Protein AF-A0A843HIW1-F1 (afdb_monomer)

Radius of gyration: 18.72 Å; Cα contacts (8 Å, |Δi|>4): 16; chains: 1; bounding box: 35×36×51 Å

Mean predicted aligned error: 10.12 Å

Nearest PDB structures (foldseek):
  2ba3-assembly1_B  TM=6.983E-01  e=9.027E-02  Plasmid R64

pLDDT: mean 82.31, std 18.07, range [41.44, 98.19]

Secondary structure (DSSP, 8-state):
----------TTTTPPPPTTS-SS--------HHHHHHHHHHHHHTT--HHHHHHHHHHT-

Sequence (61 aa):
MAKESRGGARSGAGRKAKGDAAKTKTMSIVCTETQCNKIKDMAKAENKSVSAFCINKILGE

Solvent-accessible surface area (backbone atoms only — not comparable to full-atom values): 4150 Å² total; per-residue (Å²): 131,86,78,80,77,90,74,77,81,54,94,66,78,91,61,70,57,73,79,94,48,72,66,67,80,92,79,91,82,89,72,54,71,72,55,49,50,54,49,46,53,54,13,55,75,68,76,39,53,58,67,58,39,51,50,28,62,74,73,73,100

Foldseek 3Di:
DDPPCPDPPPVPPPDFDDDPDDSDDDDDDDDDPVVVVVLCVVCVVVVHDSVVSVVCVVVVD

Structure (mmCIF, N/CA/C/O backbone):
data_AF-A0A843HIW1-F1
#
_entry.id   AF-A0A843HIW1-F1
#
loop_
_atom_site.group_PDB
_atom_site.id
_atom_site.type_symbol
_atom_site.label_atom_id
_atom_site.label_alt_id
_atom_site.label_comp_id
_atom_site.label_asym_id
_atom_site.label_entity_id
_atom_site.label_seq_id
_atom_site.pdbx_PDB_ins_code
_atom_site.Cartn_x
_atom_site.Cartn_y
_atom_site.Cartn_z
_atom_site.occupancy
_atom_site.B_iso_or_equiv
_atom_site.auth_seq_id
_atom_site.auth_comp_id
_atom_site.auth_asym_id
_atom_site.auth_atom_id
_atom_site.pdbx_PDB_model_num
ATOM 1 N N . MET A 1 1 ? 16.349 -27.947 -40.387 1.00 41.44 1 MET A N 1
ATOM 2 C CA . MET A 1 1 ? 16.162 -27.987 -38.921 1.00 41.44 1 MET A CA 1
ATOM 3 C C . MET A 1 1 ? 15.879 -26.572 -38.455 1.00 41.44 1 MET A C 1
ATOM 5 O O . MET A 1 1 ? 16.750 -25.719 -38.579 1.00 41.44 1 MET A O 1
ATOM 9 N N . ALA A 1 2 ? 14.639 -26.292 -38.056 1.00 44.94 2 ALA A N 1
ATOM 10 C CA . ALA A 1 2 ? 14.249 -24.971 -37.585 1.00 44.94 2 ALA A CA 1
ATOM 11 C C . ALA A 1 2 ? 14.969 -24.693 -36.260 1.00 44.94 2 ALA A C 1
ATOM 13 O O . ALA A 1 2 ? 14.809 -25.428 -35.289 1.00 44.94 2 ALA A O 1
ATOM 14 N N . LYS A 1 3 ? 15.814 -23.663 -36.246 1.00 47.88 3 LYS A N 1
ATOM 15 C CA . LYS A 1 3 ? 16.452 -23.165 -35.032 1.00 47.88 3 LYS A CA 1
ATOM 16 C C . LYS A 1 3 ? 15.343 -22.494 -34.225 1.00 47.88 3 LYS A C 1
ATOM 18 O O . LYS A 1 3 ? 14.945 -21.383 -34.560 1.00 47.88 3 LYS A O 1
ATOM 23 N N . GLU A 1 4 ? 14.792 -23.190 -33.230 1.00 49.84 4 GLU A N 1
ATOM 24 C CA . GLU A 1 4 ? 13.872 -22.586 -32.266 1.00 49.84 4 GLU A CA 1
ATOM 25 C C . GLU A 1 4 ? 14.579 -21.389 -31.621 1.00 49.84 4 GLU A C 1
ATOM 27 O O . GLU A 1 4 ? 15.462 -21.532 -30.774 1.00 49.84 4 GLU A O 1
ATOM 32 N N . SER A 1 5 ? 14.217 -20.183 -32.043 1.00 54.06 5 SER A N 1
ATOM 33 C CA . SER A 1 5 ? 14.646 -18.932 -31.435 1.00 54.06 5 SER A CA 1
ATOM 34 C C . SER A 1 5 ? 13.923 -18.741 -30.097 1.00 54.06 5 SER A C 1
ATOM 36 O O . SER A 1 5 ? 13.115 -17.832 -29.923 1.00 54.06 5 SER A O 1
ATOM 38 N N . ARG A 1 6 ? 14.241 -19.580 -29.102 1.00 53.12 6 ARG A N 1
ATOM 39 C CA . ARG A 1 6 ? 13.878 -19.371 -27.685 1.00 53.12 6 ARG A CA 1
ATOM 40 C C . ARG A 1 6 ? 14.752 -18.282 -27.053 1.00 53.12 6 ARG A C 1
ATOM 42 O O . ARG A 1 6 ? 15.459 -18.510 -26.079 1.00 53.12 6 ARG A O 1
ATOM 49 N N . GLY A 1 7 ? 14.732 -17.092 -27.640 1.00 49.53 7 GLY A N 1
ATOM 50 C CA . GLY A 1 7 ? 15.613 -15.987 -27.269 1.00 49.53 7 GLY A CA 1
ATOM 51 C C . GLY A 1 7 ? 14.934 -14.639 -27.441 1.00 49.53 7 GLY A C 1
ATOM 52 O O . GLY A 1 7 ? 15.435 -13.786 -28.159 1.00 49.53 7 GLY A O 1
ATOM 53 N N . GLY A 1 8 ? 13.765 -14.468 -26.823 1.00 45.56 8 GLY A N 1
ATOM 54 C CA . GLY A 1 8 ? 13.005 -13.218 -26.838 1.00 45.56 8 GLY A CA 1
ATOM 55 C C . GLY A 1 8 ? 12.897 -12.533 -25.477 1.00 45.56 8 GLY A C 1
ATOM 56 O O . GLY A 1 8 ? 12.025 -11.687 -25.306 1.00 45.56 8 GLY A O 1
ATOM 57 N N . ALA A 1 9 ? 13.734 -12.878 -24.492 1.00 52.12 9 ALA A N 1
ATOM 58 C CA . ALA A 1 9 ? 13.867 -12.058 -23.292 1.00 52.12 9 ALA A CA 1
ATOM 59 C C . ALA A 1 9 ? 14.556 -10.747 -23.694 1.00 52.12 9 ALA A C 1
ATOM 61 O O . ALA A 1 9 ? 15.781 -10.637 -23.670 1.00 52.12 9 ALA A O 1
ATOM 62 N N . ARG A 1 10 ? 13.761 -9.760 -24.126 1.00 57.28 10 ARG A N 1
ATOM 63 C CA . ARG A 1 10 ? 14.213 -8.375 -24.302 1.00 57.28 10 ARG A CA 1
ATOM 64 C C . ARG A 1 10 ? 14.964 -7.988 -23.032 1.00 57.28 10 ARG A C 1
ATOM 66 O O . ARG A 1 10 ? 14.396 -8.087 -21.945 1.00 57.28 10 ARG A O 1
ATOM 73 N N . SER A 1 11 ? 16.232 -7.607 -23.148 1.00 47.22 11 SER A N 1
ATOM 74 C CA . SER A 1 11 ? 17.050 -7.197 -22.007 1.00 47.22 11 SER A CA 1
ATOM 75 C C . SER A 1 11 ? 16.287 -6.156 -21.174 1.00 47.22 11 SER A C 1
ATOM 77 O O . SER A 1 11 ? 16.058 -5.044 -21.641 1.00 47.22 11 SER A O 1
ATOM 79 N N . GLY A 1 12 ? 15.838 -6.539 -19.973 1.00 54.81 12 GLY A N 1
ATOM 80 C CA . GLY A 1 12 ? 15.058 -5.683 -19.067 1.00 54.81 12 GLY A CA 1
ATOM 81 C C . GLY A 1 12 ? 13.588 -6.070 -18.852 1.00 54.81 12 GLY A C 1
ATOM 82 O O . GLY A 1 12 ? 12.962 -5.516 -17.950 1.00 54.81 12 GLY A O 1
ATOM 83 N N . ALA A 1 13 ? 13.030 -7.030 -19.595 1.00 53.31 13 ALA A N 1
ATOM 84 C CA . ALA A 1 13 ? 11.672 -7.516 -19.341 1.00 53.31 13 ALA A CA 1
ATOM 85 C C . ALA A 1 13 ? 11.593 -8.197 -17.956 1.00 53.31 13 ALA A C 1
ATOM 87 O O . ALA A 1 13 ? 12.317 -9.154 -17.689 1.00 53.31 13 ALA A O 1
ATOM 88 N N . GLY A 1 14 ? 10.749 -7.665 -17.063 1.00 71.06 14 GLY A N 1
ATOM 89 C CA . GLY A 1 14 ? 10.545 -8.177 -15.698 1.00 71.06 14 GLY A CA 1
ATOM 90 C C . GLY A 1 14 ? 11.303 -7.443 -14.583 1.00 71.06 14 GLY A C 1
ATOM 91 O O . GLY A 1 14 ? 11.194 -7.833 -13.424 1.00 71.06 14 GLY A O 1
ATOM 92 N N . ARG A 1 15 ? 12.058 -6.375 -14.883 1.00 77.56 15 ARG A N 1
ATOM 93 C CA . ARG A 1 15 ? 12.727 -5.558 -13.851 1.00 77.56 15 ARG A CA 1
ATOM 94 C C . ARG A 1 15 ? 11.960 -4.255 -13.606 1.00 77.56 15 ARG A C 1
ATOM 96 O O . ARG A 1 15 ? 11.569 -3.582 -14.556 1.00 77.56 15 ARG A O 1
ATOM 1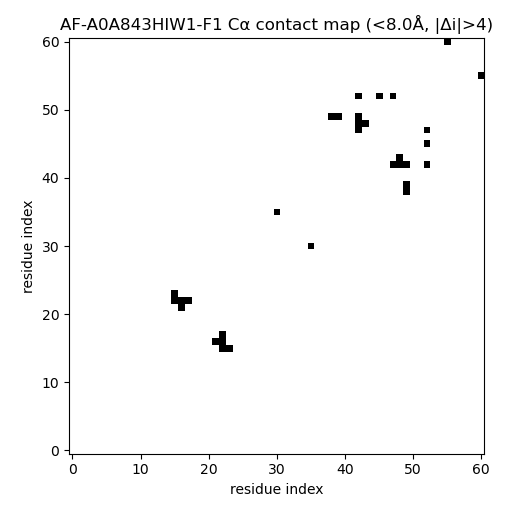03 N N . LYS A 1 16 ? 11.764 -3.887 -12.331 1.00 83.50 16 LYS A N 1
ATOM 104 C CA . LYS A 1 16 ? 11.253 -2.553 -11.947 1.00 83.50 16 LYS A CA 1
ATOM 105 C C . LYS A 1 16 ? 12.242 -1.469 -12.420 1.00 83.50 16 LYS A C 1
ATOM 107 O O . LYS A 1 16 ? 13.419 -1.759 -12.650 1.00 83.50 16 LYS A O 1
ATOM 112 N N . ALA A 1 17 ? 11.766 -0.230 -12.560 1.00 85.31 17 ALA A N 1
ATOM 113 C CA . ALA A 1 17 ? 12.602 0.903 -12.962 1.00 85.31 17 ALA A CA 1
ATOM 114 C C . ALA A 1 17 ? 13.850 1.043 -12.058 1.00 85.31 17 ALA A C 1
ATOM 116 O O . ALA A 1 17 ? 13.787 0.791 -10.851 1.00 85.31 17 ALA A O 1
ATOM 117 N N . LYS A 1 18 ? 14.993 1.410 -12.654 1.00 84.06 18 LYS A N 1
ATOM 118 C CA . LYS A 1 18 ? 16.277 1.623 -11.959 1.00 84.06 18 LYS A CA 1
ATOM 119 C C . LYS A 1 18 ? 16.507 3.125 -11.725 1.00 84.06 18 LYS A C 1
ATOM 121 O O . LYS A 1 18 ? 16.079 3.933 -12.541 1.00 84.06 18 LYS A O 1
ATOM 126 N N . GLY A 1 19 ? 17.237 3.474 -10.662 1.00 83.38 19 GLY A N 1
ATOM 127 C CA . GLY A 1 19 ? 17.614 4.857 -10.331 1.00 83.38 19 GLY A CA 1
ATOM 128 C C . GLY A 1 19 ? 16.506 5.616 -9.601 1.00 83.38 19 GLY A C 1
ATOM 129 O O . GLY A 1 19 ? 15.713 4.997 -8.893 1.00 83.38 19 GLY A O 1
ATOM 130 N N . ASP A 1 20 ? 16.449 6.932 -9.812 1.00 83.12 20 ASP A N 1
ATOM 131 C CA . ASP A 1 20 ? 15.472 7.839 -9.181 1.00 83.12 20 ASP A CA 1
ATOM 132 C C . ASP A 1 20 ? 14.074 7.779 -9.820 1.00 83.12 20 ASP A C 1
ATOM 134 O O . ASP A 1 20 ? 13.137 8.447 -9.385 1.00 83.12 20 ASP A O 1
ATOM 138 N N . ALA A 1 21 ? 13.902 6.958 -10.859 1.00 80.06 21 ALA A N 1
ATOM 139 C CA . ALA A 1 21 ? 12.604 6.733 -11.472 1.00 80.06 21 ALA A CA 1
ATOM 140 C C . ALA A 1 21 ? 11.675 5.954 -10.524 1.00 80.06 21 ALA A C 1
ATOM 142 O O . ALA A 1 21 ? 12.063 4.952 -9.917 1.00 80.06 21 ALA A O 1
ATOM 143 N N . ALA A 1 22 ? 10.411 6.379 -10.445 1.00 81.44 22 ALA A N 1
ATOM 144 C CA . ALA A 1 22 ? 9.410 5.717 -9.618 1.00 81.44 22 ALA A CA 1
ATOM 145 C C . ALA A 1 22 ? 9.260 4.231 -10.002 1.00 81.44 22 ALA A C 1
ATOM 147 O O . ALA A 1 22 ? 8.948 3.885 -11.144 1.00 81.44 22 ALA A O 1
ATOM 148 N N . LYS A 1 23 ? 9.464 3.335 -9.025 1.00 86.75 23 LYS A N 1
ATOM 149 C CA . LYS A 1 23 ? 9.369 1.872 -9.209 1.00 86.75 23 LYS A CA 1
ATOM 150 C C . LYS A 1 23 ? 7.931 1.374 -9.374 1.00 86.75 23 LYS A C 1
ATOM 152 O O . LYS A 1 23 ? 7.721 0.254 -9.834 1.00 86.75 23 LYS A O 1
ATOM 157 N N . THR A 1 24 ? 6.963 2.193 -8.979 1.00 86.94 24 THR A N 1
ATOM 158 C CA . THR A 1 24 ? 5.522 1.937 -9.034 1.00 86.94 24 THR A CA 1
ATOM 159 C C . THR A 1 24 ? 4.827 3.113 -9.707 1.00 86.94 24 THR A C 1
ATOM 161 O O . THR A 1 24 ? 5.285 4.249 -9.601 1.00 86.94 24 THR A O 1
ATOM 164 N N . LYS A 1 25 ? 3.704 2.853 -10.378 1.00 87.38 25 LYS A N 1
ATOM 165 C CA . LYS A 1 25 ? 2.828 3.902 -10.913 1.00 87.38 25 LYS A CA 1
ATOM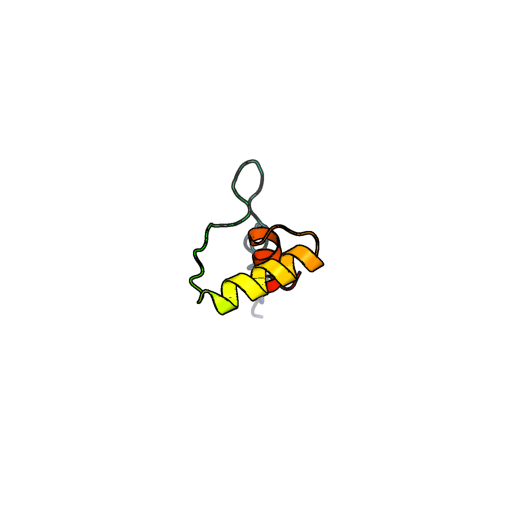 166 C C . LYS A 1 25 ? 1.702 4.194 -9.924 1.00 87.38 25 LYS A C 1
ATOM 168 O O . LYS A 1 25 ? 1.264 3.293 -9.212 1.00 87.38 25 LYS A O 1
ATOM 173 N N . THR A 1 26 ? 1.225 5.433 -9.904 1.00 91.62 26 THR A N 1
ATOM 174 C CA . THR A 1 26 ? 0.048 5.815 -9.117 1.00 91.62 26 THR A CA 1
ATOM 175 C C . THR A 1 26 ? -1.211 5.232 -9.751 1.00 91.62 26 THR A C 1
ATOM 177 O O . THR A 1 26 ? -1.406 5.339 -10.960 1.00 91.62 26 THR A O 1
ATOM 180 N N . MET A 1 27 ? -2.068 4.634 -8.928 1.00 90.62 27 MET A N 1
ATOM 181 C CA . MET A 1 27 ? -3.369 4.101 -9.318 1.00 90.62 27 MET A CA 1
ATOM 182 C C . MET A 1 27 ? -4.396 4.517 -8.267 1.00 90.62 27 MET A C 1
ATOM 184 O O . MET A 1 27 ? -4.141 4.380 -7.071 1.00 90.62 27 MET A O 1
ATOM 188 N N . SER A 1 28 ? -5.548 5.016 -8.710 1.00 93.38 28 SER A N 1
ATOM 189 C CA . SER A 1 28 ? -6.655 5.375 -7.822 1.00 93.38 28 SER A CA 1
ATOM 190 C C . SER A 1 28 ? -7.596 4.187 -7.663 1.00 93.38 28 SER A C 1
ATOM 192 O O . SER A 1 28 ? -8.052 3.624 -8.656 1.00 93.38 28 SER A O 1
ATOM 194 N N . ILE A 1 29 ? -7.905 3.823 -6.419 1.00 90.38 29 ILE A N 1
ATOM 195 C CA . ILE A 1 29 ? -8.884 2.785 -6.086 1.00 90.38 29 ILE A CA 1
ATOM 196 C C . ILE A 1 29 ? -10.014 3.463 -5.318 1.00 90.38 29 ILE A C 1
ATOM 198 O O . ILE A 1 29 ? -9.771 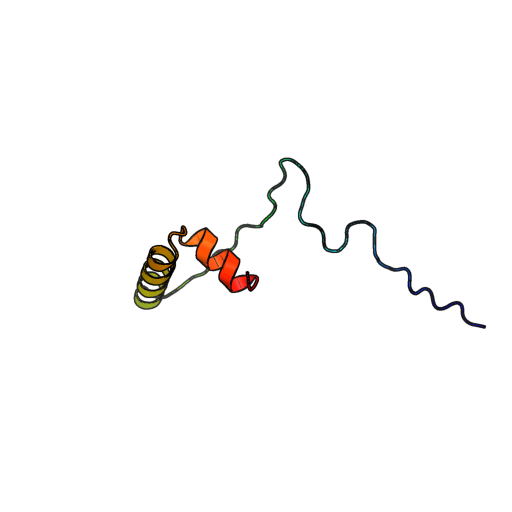4.098 -4.292 1.00 90.38 29 ILE A O 1
ATOM 202 N N . VAL A 1 30 ? -11.239 3.343 -5.828 1.00 94.69 30 VAL A N 1
ATOM 203 C CA . VAL A 1 30 ? -12.435 3.901 -5.192 1.00 94.69 30 VAL A CA 1
ATOM 204 C C . VAL A 1 30 ? -13.149 2.789 -4.438 1.00 94.69 30 VAL A C 1
ATOM 206 O O . VAL A 1 30 ? -13.441 1.738 -5.003 1.00 94.69 30 VAL A O 1
ATOM 209 N N . CYS A 1 31 ? -13.435 3.040 -3.166 1.00 94.25 31 CYS A N 1
ATOM 210 C CA . CYS A 1 31 ? -14.091 2.102 -2.267 1.00 94.25 31 CYS A CA 1
ATOM 211 C C . CYS A 1 31 ? -15.198 2.817 -1.490 1.00 94.25 31 CYS A C 1
ATOM 213 O O . CYS A 1 31 ? -15.149 4.030 -1.282 1.00 94.25 31 CYS A O 1
ATOM 215 N N . THR A 1 32 ? -16.171 2.047 -1.012 1.00 98.19 32 THR A N 1
ATOM 216 C CA . THR A 1 32 ? -17.153 2.531 -0.031 1.00 98.19 32 THR A CA 1
ATOM 217 C C . THR A 1 32 ? -16.480 2.851 1.308 1.00 98.19 32 THR A C 1
ATOM 219 O O . THR A 1 32 ? -15.408 2.327 1.622 1.00 98.19 32 THR A O 1
ATOM 222 N N . GLU A 1 33 ? -17.126 3.663 2.144 1.00 97.50 33 GLU A N 1
ATOM 223 C CA . GLU A 1 33 ? -16.599 4.026 3.466 1.00 97.50 33 GLU A CA 1
ATOM 224 C C . GLU A 1 33 ? -16.340 2.798 4.353 1.00 97.50 33 GLU A C 1
ATOM 226 O O . GLU A 1 33 ? -15.274 2.669 4.961 1.00 97.50 33 GLU A O 1
ATOM 231 N N . THR A 1 34 ? -17.266 1.834 4.358 1.00 98.12 34 THR A N 1
ATOM 232 C CA . THR A 1 34 ? -17.117 0.587 5.117 1.00 98.12 34 THR A CA 1
ATOM 233 C C . THR A 1 34 ? -15.895 -0.214 4.666 1.00 98.12 34 THR A C 1
ATOM 235 O O . THR A 1 34 ? -15.180 -0.773 5.498 1.00 98.12 34 THR A O 1
ATOM 238 N N . GLN A 1 35 ? -15.619 -0.267 3.360 1.00 97.50 35 GLN A N 1
ATOM 239 C CA . GLN A 1 35 ? -14.421 -0.927 2.834 1.00 97.50 35 GLN A CA 1
ATOM 240 C C . GLN A 1 35 ? -13.148 -0.168 3.225 1.00 97.50 35 GLN A C 1
ATOM 242 O O . GLN A 1 35 ? -12.177 -0.796 3.644 1.00 97.50 35 GLN A O 1
ATOM 247 N N . CYS A 1 36 ? -13.160 1.166 3.154 1.00 96.62 36 CYS A N 1
ATOM 248 C CA . CYS A 1 36 ? -12.035 1.999 3.580 1.00 96.62 36 CYS A CA 1
ATOM 249 C C . CYS A 1 36 ? -11.667 1.763 5.049 1.00 96.62 36 CYS A C 1
ATOM 251 O O . CYS A 1 36 ? -10.484 1.639 5.363 1.00 96.62 36 CYS A O 1
ATOM 253 N N . ASN A 1 37 ? -12.656 1.659 5.939 1.00 97.50 37 ASN A N 1
ATOM 254 C CA . ASN A 1 37 ? -12.408 1.407 7.361 1.00 97.50 37 ASN A CA 1
ATOM 255 C C . ASN A 1 37 ? -11.789 0.022 7.588 1.00 97.50 37 ASN A C 1
ATOM 257 O O . ASN A 1 37 ? -10.744 -0.072 8.228 1.00 97.50 37 ASN A O 1
ATOM 261 N N . LYS A 1 38 ? -12.316 -1.026 6.937 1.00 97.50 38 LYS A N 1
ATOM 262 C CA . LYS A 1 38 ? -11.711 -2.371 6.986 1.00 97.50 38 LYS A CA 1
ATOM 263 C C . LYS A 1 38 ? -10.256 -2.371 6.511 1.00 97.50 38 LYS A C 1
ATOM 265 O O . LYS A 1 38 ? -9.406 -2.998 7.135 1.00 97.50 38 LYS A O 1
ATOM 270 N N . ILE A 1 39 ? -9.955 -1.667 5.417 1.00 96.62 39 ILE A N 1
ATOM 271 C CA . ILE A 1 39 ? -8.588 -1.575 4.882 1.00 96.62 39 ILE A CA 1
ATOM 272 C C . ILE A 1 39 ? -7.655 -0.869 5.873 1.00 96.62 39 ILE A C 1
ATOM 274 O O . ILE A 1 39 ? -6.530 -1.325 6.074 1.00 96.62 39 ILE A O 1
ATOM 278 N N . LYS A 1 40 ? -8.110 0.213 6.514 1.00 96.75 40 LYS A N 1
ATOM 279 C CA . LYS A 1 40 ? -7.326 0.929 7.534 1.00 96.75 40 LYS A CA 1
ATOM 280 C C . LYS A 1 40 ? -7.012 0.038 8.734 1.00 96.75 40 LYS A C 1
ATOM 282 O O . LYS A 1 40 ? -5.865 0.022 9.176 1.00 96.75 40 LYS A O 1
ATOM 287 N N . ASP A 1 41 ? -7.991 -0.722 9.216 1.00 98.00 41 ASP A N 1
ATOM 288 C CA . ASP A 1 41 ? -7.806 -1.617 10.361 1.00 98.00 41 ASP A CA 1
ATOM 289 C C . ASP A 1 41 ? -6.820 -2.747 10.037 1.00 98.00 41 ASP A C 1
ATOM 291 O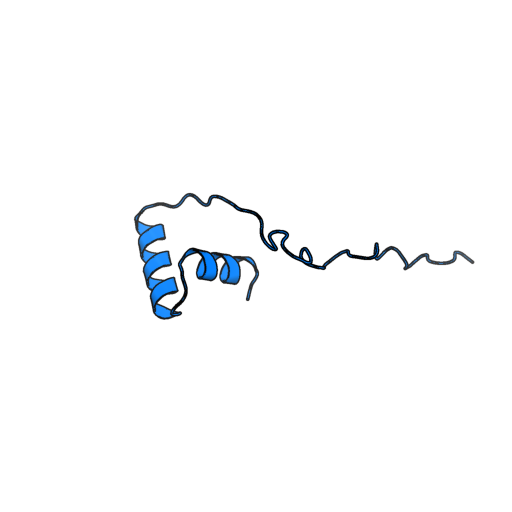 O . ASP A 1 41 ? -5.904 -3.010 10.817 1.00 98.00 41 ASP A O 1
ATOM 295 N N . MET A 1 42 ? -6.933 -3.355 8.850 1.00 97.12 42 MET A N 1
ATOM 296 C CA . MET A 1 42 ? -5.984 -4.375 8.388 1.00 97.12 42 MET A CA 1
ATOM 297 C C . MET A 1 42 ? -4.565 -3.813 8.218 1.00 97.12 42 MET A C 1
ATOM 299 O O . MET A 1 42 ? -3.598 -4.438 8.650 1.00 97.12 42 MET A O 1
ATOM 303 N N . ALA A 1 43 ? -4.425 -2.617 7.638 1.00 97.19 43 ALA A N 1
ATOM 304 C CA . ALA A 1 43 ? -3.125 -1.968 7.482 1.00 97.19 43 ALA A CA 1
ATOM 305 C C . ALA A 1 43 ? -2.481 -1.651 8.843 1.00 97.19 43 ALA A C 1
ATOM 307 O O . ALA A 1 43 ? -1.282 -1.873 9.026 1.00 97.19 43 ALA A O 1
ATOM 308 N N . LYS A 1 44 ? -3.285 -1.202 9.819 1.00 97.25 44 LYS A N 1
ATOM 309 C CA . LYS A 1 44 ? -2.840 -0.951 11.195 1.00 97.25 44 LYS A CA 1
ATOM 310 C C . LYS A 1 44 ? -2.387 -2.237 11.888 1.00 97.25 44 LYS A C 1
ATOM 312 O O . LYS A 1 44 ? -1.343 -2.225 12.531 1.00 97.25 44 LYS A O 1
ATOM 317 N N . ALA A 1 45 ? -3.126 -3.336 11.726 1.00 97.00 45 ALA A N 1
ATOM 318 C CA . ALA A 1 45 ? -2.754 -4.639 12.280 1.00 97.00 45 ALA A CA 1
ATOM 319 C C . ALA A 1 45 ? -1.411 -5.152 11.723 1.00 97.00 45 ALA A C 1
ATOM 321 O O . ALA A 1 45 ? -0.632 -5.760 12.452 1.00 97.00 45 ALA A O 1
ATOM 322 N N . GLU A 1 46 ? -1.107 -4.854 10.455 1.00 95.56 46 GLU A N 1
ATOM 323 C CA . GLU A 1 46 ? 0.176 -5.187 9.820 1.00 95.56 46 GLU A CA 1
ATOM 324 C C . GLU A 1 46 ? 1.278 -4.121 10.027 1.00 95.56 46 GLU A C 1
ATOM 326 O O . GLU A 1 46 ? 2.371 -4.277 9.484 1.00 95.56 46 GLU A O 1
ATOM 331 N N . ASN A 1 47 ? 1.027 -3.045 10.789 1.00 95.56 47 ASN A N 1
ATOM 332 C CA . ASN A 1 47 ? 1.940 -1.901 10.970 1.00 95.56 47 ASN A CA 1
ATOM 333 C C . ASN A 1 47 ? 2.441 -1.282 9.646 1.00 95.56 47 ASN A C 1
ATOM 335 O O . ASN A 1 47 ? 3.588 -0.843 9.535 1.00 95.56 47 ASN A O 1
ATOM 339 N N . LYS A 1 48 ? 1.580 -1.237 8.625 1.00 94.62 48 LYS A N 1
ATOM 340 C CA . LYS A 1 48 ? 1.879 -0.667 7.303 1.00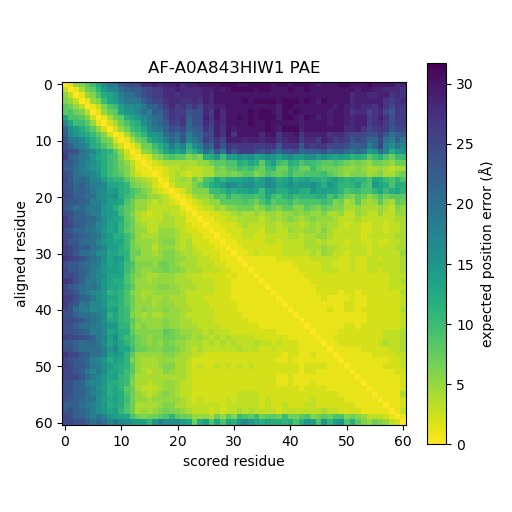 94.62 48 LYS A CA 1
ATOM 341 C C . LYS A 1 48 ? 1.015 0.564 7.046 1.00 94.62 48 LYS A C 1
ATOM 343 O O . LYS A 1 48 ? -0.093 0.691 7.565 1.00 94.62 48 LYS A O 1
ATOM 348 N N . SER A 1 49 ? 1.489 1.468 6.188 1.00 96.62 49 SER A N 1
ATOM 349 C CA . SER A 1 49 ? 0.603 2.489 5.622 1.00 96.62 49 SER A CA 1
ATOM 350 C C . SER A 1 49 ? -0.462 1.825 4.744 1.00 96.62 49 SER A C 1
ATOM 352 O O . SER A 1 49 ? -0.233 0.757 4.175 1.00 96.62 49 SER A O 1
ATOM 354 N N . VAL A 1 50 ? -1.618 2.474 4.581 1.00 94.62 50 VAL A N 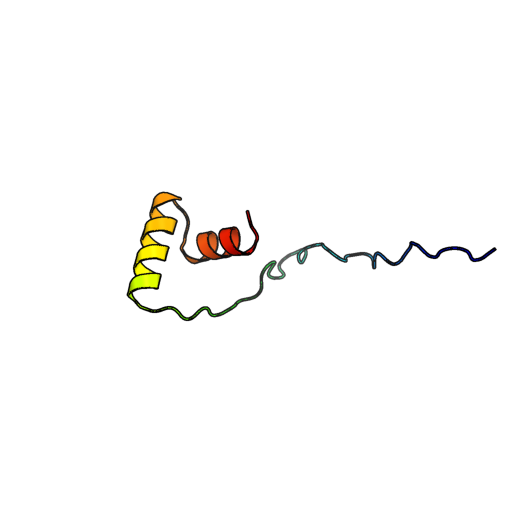1
ATOM 355 C CA . VAL A 1 50 ? -2.697 1.964 3.716 1.00 94.62 50 VAL A CA 1
ATOM 356 C C . VAL A 1 50 ? -2.202 1.724 2.286 1.00 94.62 50 VAL A C 1
ATOM 358 O O . VAL A 1 50 ? -2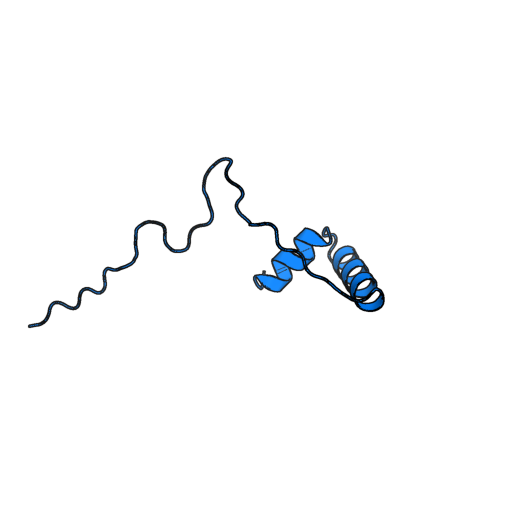.505 0.693 1.696 1.00 94.62 50 VAL A O 1
ATOM 361 N N . SER A 1 51 ? -1.394 2.638 1.738 1.00 93.31 51 SER A N 1
ATOM 362 C CA . SER A 1 51 ? -0.838 2.490 0.389 1.00 93.31 51 SER A CA 1
ATOM 363 C C . SER A 1 51 ? 0.117 1.300 0.278 1.00 93.31 51 SER A C 1
ATOM 365 O O . SER A 1 51 ? -0.009 0.518 -0.661 1.00 93.31 51 SER A O 1
ATOM 367 N N . ALA A 1 52 ? 1.025 1.116 1.242 1.00 92.88 52 ALA A N 1
ATOM 368 C CA . ALA A 1 52 ? 1.952 -0.015 1.251 1.00 92.88 52 ALA A CA 1
ATOM 369 C C . ALA A 1 52 ? 1.219 -1.350 1.441 1.00 92.88 52 ALA A C 1
ATOM 371 O O . ALA A 1 52 ? 1.517 -2.322 0.750 1.00 92.88 52 ALA A O 1
ATOM 372 N N . PHE A 1 53 ? 0.219 -1.386 2.325 1.00 95.56 53 PHE A N 1
ATOM 373 C CA . PHE A 1 53 ? -0.643 -2.550 2.513 1.00 95.56 53 PHE A CA 1
ATOM 374 C C . PHE A 1 53 ? -1.347 -2.942 1.206 1.00 95.56 53 PHE A C 1
ATOM 376 O O . PHE A 1 53 ? -1.258 -4.094 0.785 1.00 95.56 53 PHE A O 1
ATOM 383 N N . CYS A 1 54 ? -1.986 -1.985 0.524 1.00 94.19 54 CYS A N 1
ATOM 384 C CA . CYS A 1 54 ? -2.677 -2.245 -0.739 1.00 94.19 54 CYS A CA 1
ATOM 385 C C . CYS A 1 54 ? -1.724 -2.727 -1.840 1.00 94.19 54 CYS A C 1
ATOM 387 O O . CYS A 1 54 ? -2.063 -3.662 -2.561 1.00 94.19 54 CYS A O 1
ATOM 389 N N . ILE A 1 55 ? -0.535 -2.126 -1.963 1.00 92.81 55 ILE A N 1
ATOM 390 C CA . ILE A 1 55 ? 0.471 -2.552 -2.948 1.00 92.81 55 ILE A CA 1
ATOM 391 C C . ILE A 1 55 ? 0.874 -4.009 -2.707 1.00 92.81 55 ILE A C 1
ATOM 393 O O . ILE A 1 55 ? 0.832 -4.803 -3.645 1.00 92.81 55 ILE A O 1
ATOM 397 N N . ASN A 1 56 ? 1.193 -4.371 -1.462 1.00 92.12 56 ASN A N 1
ATOM 398 C CA . ASN A 1 56 ? 1.624 -5.727 -1.125 1.00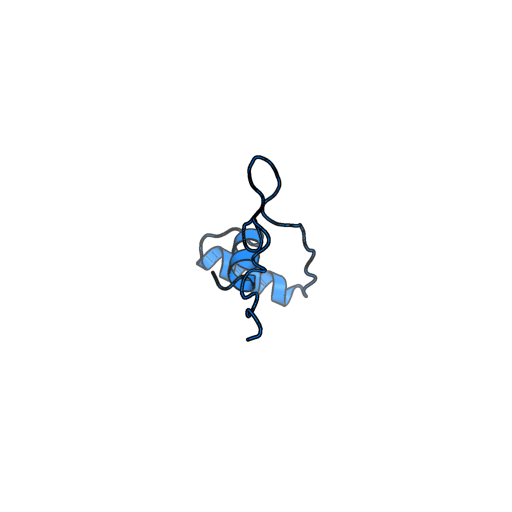 92.12 56 ASN A CA 1
ATOM 399 C C . ASN A 1 56 ? 0.519 -6.750 -1.415 1.00 92.12 56 ASN A C 1
ATOM 401 O O . ASN A 1 56 ? 0.758 -7.734 -2.107 1.00 92.12 56 ASN A O 1
ATOM 405 N N . LYS A 1 57 ? -0.729 -6.469 -1.005 1.00 92.50 57 LYS A N 1
ATOM 406 C CA . LYS A 1 57 ? -1.863 -7.363 -1.295 1.00 92.50 57 LYS 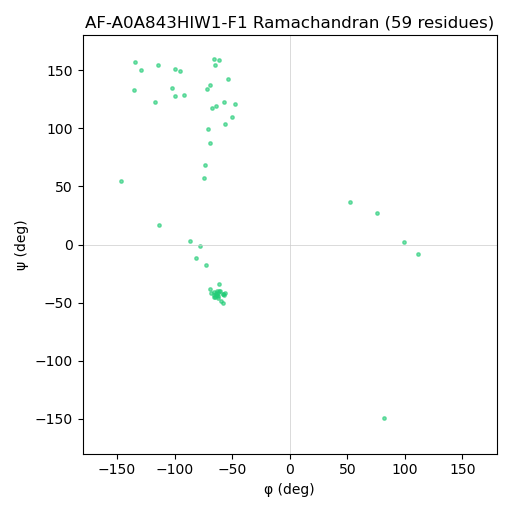A CA 1
ATOM 407 C C . LYS A 1 57 ? -2.117 -7.544 -2.795 1.00 92.50 57 LYS A C 1
ATOM 409 O O . LYS A 1 57 ? -2.419 -8.657 -3.209 1.00 92.50 57 LYS A O 1
ATOM 414 N N . ILE A 1 58 ? -2.003 -6.487 -3.606 1.00 91.56 58 ILE A N 1
ATOM 415 C CA . ILE A 1 58 ? -2.219 -6.561 -5.065 1.00 91.56 58 ILE A CA 1
ATOM 416 C C . ILE A 1 58 ? -1.103 -7.353 -5.755 1.00 91.56 58 ILE A C 1
ATOM 418 O O . ILE A 1 58 ? -1.371 -8.093 -6.699 1.00 91.56 58 ILE A O 1
ATOM 422 N N . LEU A 1 59 ? 0.142 -7.188 -5.304 1.00 88.81 59 LEU A N 1
ATOM 423 C CA . LEU A 1 59 ? 1.295 -7.894 -5.866 1.00 88.81 59 LEU A CA 1
ATOM 424 C C . LEU A 1 59 ? 1.457 -9.323 -5.318 1.00 88.81 59 LEU A C 1
ATOM 426 O O . LEU A 1 59 ? 2.218 -10.094 -5.897 1.00 88.81 59 LEU A O 1
ATOM 430 N N . GLY A 1 60 ? 0.729 -9.681 -4.255 1.00 84.44 60 GLY A N 1
ATOM 431 C CA . GLY A 1 60 ? 0.839 -10.976 -3.581 1.00 84.44 60 GLY A CA 1
ATOM 432 C C . GLY A 1 60 ? 2.084 -11.106 -2.696 1.00 84.44 60 GLY A C 1
ATOM 433 O O . GLY A 1 60 ? 2.574 -12.219 -2.520 1.00 84.44 60 GLY A O 1
ATOM 434 N N . GLU A 1 61 ? 2.600 -9.981 -2.188 1.00 66.06 61 GLU A N 1
ATOM 435 C CA . GLU A 1 61 ? 3.773 -9.881 -1.299 1.00 66.06 61 GLU A CA 1
ATOM 436 C C . GLU A 1 61 ? 3.398 -9.927 0.196 1.00 66.06 61 GLU A C 1
ATOM 438 O O . GLU A 1 61 ? 2.332 -9.383 0.586 1.00 66.06 61 GLU A O 1
#